Protein AF-A0A4Y2P5G7-F1 (afdb_monomer_lite)

pLDDT: mean 77.25, std 7.22, range [60.47, 93.5]

Secondary structure (DSSP, 8-state):
-PPPP----SSPPTTSHHHHHHHHHHHHHHHHHTTTT-HHHHHHHHHHEETTEE----SSHHHHHHHHHHHHHHHHHTT--------S--

Radius of gyration: 17.06 Å; chains: 1; bounding box: 60×18×43 Å

Foldseek 3Di:
DDDDDDDDDPDDDPPDPVSLVVVLVLLLVLLVVCCVPCVPLSVQQNVQDDRPDGDDDDPDPVVVVVNVVVVQVSCVVSVHHDPDDDDPPD

Structure (mmCIF, N/CA/C/O backbone):
data_AF-A0A4Y2P5G7-F1
#
_entry.id   AF-A0A4Y2P5G7-F1
#
loop_
_atom_site.group_PDB
_atom_site.id
_atom_site.type_symbol
_atom_site.label_atom_id
_atom_site.label_alt_id
_atom_site.label_comp_id
_atom_site.label_asym_id
_atom_site.label_entity_id
_atom_site.label_seq_id
_atom_site.pdbx_PDB_ins_code
_atom_site.Cartn_x
_atom_site.Cartn_y
_atom_site.Cartn_z
_atom_site.occupancy
_atom_site.B_iso_or_equiv
_atom_site.auth_seq_id
_atom_site.auth_comp_id
_atom_site.auth_asym_id
_atom_site.auth_atom_id
_atom_site.pdbx_PDB_model_num
ATOM 1 N N . MET A 1 1 ? 40.494 -5.661 -19.896 1.00 63.09 1 MET A N 1
ATOM 2 C CA . MET A 1 1 ? 39.589 -4.502 -19.729 1.00 63.09 1 MET A CA 1
ATOM 3 C C . MET A 1 1 ? 38.268 -5.032 -19.200 1.00 63.09 1 MET A C 1
ATOM 5 O O . MET A 1 1 ? 37.845 -6.060 -19.719 1.00 63.09 1 MET A O 1
ATOM 9 N N . PRO A 1 2 ? 37.662 -4.436 -18.161 1.00 79.00 2 PRO A N 1
ATOM 10 C CA . PRO A 1 2 ? 36.362 -4.896 -17.688 1.00 79.00 2 PRO A CA 1
ATOM 11 C C . PRO A 1 2 ? 35.296 -4.625 -18.756 1.00 79.00 2 PRO A C 1
ATOM 13 O O . PRO A 1 2 ? 35.344 -3.603 -19.442 1.00 79.00 2 PRO A O 1
ATOM 16 N N . ILE A 1 3 ? 34.368 -5.565 -18.913 1.00 85.88 3 ILE A N 1
ATOM 17 C CA . ILE A 1 3 ? 33.225 -5.441 -19.819 1.00 85.88 3 ILE A CA 1
ATOM 18 C C . ILE A 1 3 ? 32.159 -4.615 -19.096 1.00 85.88 3 ILE A C 1
ATOM 20 O O . ILE A 1 3 ? 31.817 -4.909 -17.952 1.00 85.88 3 ILE A O 1
ATOM 24 N N . LEU A 1 4 ? 31.664 -3.561 -19.747 1.00 90.56 4 LEU A N 1
ATOM 25 C CA . LEU A 1 4 ? 30.549 -2.767 -19.240 1.00 90.56 4 LEU A CA 1
ATOM 26 C C . LEU A 1 4 ? 29.241 -3.519 -19.497 1.00 90.56 4 LEU A C 1
ATOM 28 O O . LEU A 1 4 ? 28.871 -3.734 -20.650 1.00 90.56 4 LEU A O 1
ATOM 32 N N . GLU A 1 5 ? 28.519 -3.848 -18.431 1.00 91.38 5 GLU A N 1
ATOM 33 C CA . GLU A 1 5 ? 27.155 -4.365 -18.520 1.00 91.38 5 GLU A CA 1
ATOM 34 C C . GLU A 1 5 ? 26.145 -3.279 -18.150 1.00 91.38 5 GLU A C 1
ATOM 36 O O . GLU A 1 5 ? 26.264 -2.614 -17.120 1.00 91.38 5 GLU A O 1
ATOM 41 N N . VAL A 1 6 ? 25.138 -3.095 -19.006 1.00 93.50 6 VAL A N 1
ATOM 42 C CA . VAL A 1 6 ? 24.089 -2.087 -18.831 1.00 93.50 6 VAL A CA 1
ATOM 43 C C . VAL A 1 6 ? 22.766 -2.783 -18.544 1.00 93.50 6 VAL A C 1
ATOM 45 O O . VAL A 1 6 ? 22.277 -3.565 -19.357 1.00 93.50 6 VAL A O 1
ATOM 48 N N . TYR A 1 7 ? 22.158 -2.442 -17.411 1.00 90.62 7 TYR A N 1
ATOM 49 C CA . TYR A 1 7 ? 20.875 -2.985 -16.973 1.00 90.62 7 TYR A CA 1
ATOM 50 C C . TYR A 1 7 ? 19.749 -1.964 -17.158 1.00 90.62 7 TYR A C 1
ATOM 52 O O . TYR A 1 7 ? 19.962 -0.752 -17.098 1.00 90.62 7 TYR A O 1
ATOM 60 N N . ARG A 1 8 ? 18.528 -2.461 -17.376 1.00 90.56 8 ARG A N 1
ATOM 61 C CA . ARG A 1 8 ? 17.300 -1.658 -17.445 1.00 90.56 8 ARG A CA 1
ATOM 62 C C . ARG A 1 8 ? 16.256 -2.246 -16.509 1.00 90.56 8 ARG A C 1
ATOM 64 O O . ARG A 1 8 ? 16.149 -3.463 -16.377 1.00 90.56 8 ARG A O 1
ATOM 71 N N . PHE A 1 9 ? 15.476 -1.380 -15.875 1.00 87.06 9 PHE A N 1
ATOM 72 C CA . PHE A 1 9 ? 14.360 -1.817 -15.048 1.00 87.06 9 PHE A CA 1
ATOM 73 C C . PHE A 1 9 ? 13.168 -2.205 -15.925 1.00 87.06 9 PHE A C 1
ATOM 75 O O . PHE A 1 9 ? 12.749 -1.439 -16.787 1.00 87.06 9 PHE A O 1
ATOM 82 N N . ASN A 1 10 ? 12.590 -3.376 -15.656 1.00 87.81 10 ASN A N 1
ATOM 83 C CA . ASN A 1 10 ? 11.361 -3.849 -16.309 1.00 87.81 10 ASN A CA 1
ATOM 84 C C . ASN A 1 10 ? 10.088 -3.433 -15.553 1.00 87.81 10 ASN A C 1
ATOM 86 O O . ASN A 1 10 ? 8.982 -3.791 -15.943 1.00 87.81 10 ASN A O 1
ATOM 90 N N . ARG A 1 11 ? 10.245 -2.727 -14.429 1.00 82.69 11 ARG A N 1
ATOM 91 C CA . ARG A 1 11 ? 9.165 -2.225 -13.578 1.00 82.69 11 ARG A CA 1
ATOM 92 C C . ARG A 1 11 ? 9.475 -0.793 -13.177 1.00 82.69 11 ARG A C 1
ATOM 94 O O . ARG A 1 11 ? 10.641 -0.404 -13.137 1.00 82.69 11 ARG A O 1
ATOM 101 N N . VAL A 1 12 ? 8.428 -0.034 -12.871 1.00 79.44 12 VAL A N 1
ATOM 102 C CA . VAL A 1 12 ? 8.570 1.303 -12.297 1.00 79.44 12 VAL A CA 1
ATOM 103 C C . VAL A 1 12 ? 9.367 1.178 -10.999 1.00 79.44 12 VAL A C 1
ATOM 105 O O . VAL A 1 12 ? 9.007 0.399 -10.117 1.00 79.44 12 VAL A O 1
ATOM 108 N N . ILE A 1 13 ? 10.481 1.899 -10.913 1.00 80.00 13 ILE A N 1
ATOM 109 C CA . ILE A 1 13 ? 11.307 1.924 -9.709 1.00 80.00 13 ILE A CA 1
ATOM 110 C C . ILE A 1 13 ? 10.674 2.836 -8.675 1.00 80.00 13 ILE A C 1
ATOM 112 O O . ILE A 1 13 ? 10.217 3.923 -9.007 1.00 80.00 13 ILE A O 1
ATOM 116 N N . PHE A 1 14 ? 10.690 2.413 -7.419 1.00 67.31 14 PHE A N 1
ATOM 117 C CA . PHE A 1 14 ? 10.475 3.319 -6.300 1.00 67.31 14 PHE A CA 1
ATOM 118 C C . PHE A 1 14 ? 11.673 4.286 -6.248 1.00 67.31 14 PHE A C 1
ATOM 120 O O . PHE A 1 14 ? 12.783 3.852 -6.551 1.00 67.31 14 PHE A O 1
ATOM 127 N N . VAL A 1 15 ? 11.471 5.559 -5.873 1.00 64.50 1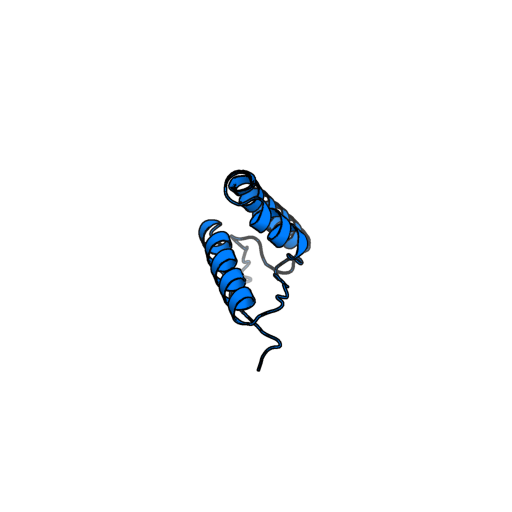5 VAL A N 1
ATOM 128 C CA . VAL A 1 15 ? 12.502 6.633 -5.755 1.00 64.50 15 VAL A CA 1
ATOM 129 C C . VAL A 1 15 ? 12.664 7.567 -6.975 1.00 64.50 15 VAL A C 1
ATOM 131 O O . VAL A 1 15 ? 13.504 8.463 -6.963 1.00 64.50 15 VAL A O 1
ATOM 134 N N . VAL A 1 16 ? 11.816 7.487 -8.004 1.00 71.12 16 VAL A N 1
ATOM 135 C CA . VAL A 1 16 ? 11.726 8.566 -9.016 1.00 71.12 16 VAL A CA 1
ATOM 136 C C . VAL A 1 16 ? 10.407 9.309 -8.892 1.00 71.12 16 VAL A C 1
ATOM 138 O O . VAL A 1 16 ? 9.373 8.698 -8.672 1.00 71.12 16 VAL A O 1
ATOM 141 N N . ILE A 1 17 ? 10.405 10.631 -9.074 1.00 72.50 17 ILE A N 1
ATOM 142 C CA . ILE A 1 17 ? 9.193 11.459 -8.918 1.00 72.50 17 ILE A CA 1
ATOM 143 C C . ILE A 1 17 ? 8.016 10.886 -9.730 1.00 72.50 17 ILE A C 1
ATOM 145 O O . ILE A 1 17 ? 6.904 10.777 -9.224 1.00 72.50 17 ILE A O 1
ATOM 149 N N . ALA A 1 18 ? 8.274 10.418 -10.954 1.00 78.00 18 ALA A N 1
ATOM 150 C CA . ALA A 1 18 ? 7.262 9.805 -11.813 1.00 78.00 18 ALA A CA 1
ATOM 151 C C . ALA A 1 18 ? 6.604 8.545 -11.213 1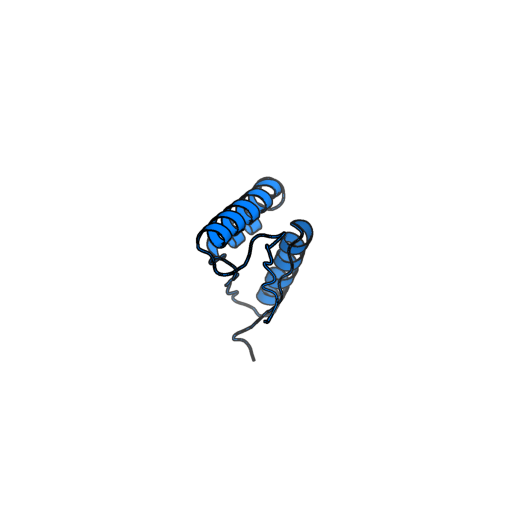.00 78.00 18 ALA A C 1
ATOM 153 O O . ALA A 1 18 ? 5.428 8.297 -11.471 1.00 78.00 18 ALA A O 1
ATOM 154 N N . SER A 1 19 ? 7.321 7.756 -10.404 1.00 77.38 19 SER A N 1
ATOM 155 C CA . SER A 1 19 ? 6.762 6.545 -9.797 1.00 77.38 19 SER A CA 1
ATOM 156 C C . SER A 1 19 ? 5.716 6.862 -8.742 1.00 77.38 19 SER A C 1
ATOM 158 O O . SER A 1 19 ? 4.722 6.150 -8.661 1.00 77.38 19 SER A O 1
ATOM 160 N N . LEU A 1 20 ? 5.914 7.936 -7.971 1.00 75.62 20 LEU A N 1
ATOM 161 C CA . LEU A 1 20 ? 4.940 8.394 -6.980 1.00 75.62 20 LEU A CA 1
ATOM 162 C C . LEU A 1 20 ? 3.627 8.797 -7.659 1.00 75.62 20 LEU A C 1
ATOM 164 O O . LEU A 1 20 ? 2.559 8.390 -7.218 1.00 75.62 20 LEU A O 1
ATOM 168 N N . PHE A 1 21 ? 3.705 9.552 -8.760 1.00 77.75 21 PHE A N 1
ATOM 169 C CA . PHE A 1 21 ? 2.520 9.963 -9.517 1.00 77.75 21 PHE A CA 1
ATOM 170 C C . PHE A 1 21 ? 1.767 8.767 -10.107 1.00 77.75 21 PHE A C 1
ATOM 172 O O . PHE A 1 21 ? 0.543 8.706 -10.010 1.00 77.75 21 PHE A O 1
ATOM 179 N N . LEU A 1 22 ? 2.487 7.803 -10.687 1.00 81.12 22 LEU A N 1
ATOM 180 C CA . LEU A 1 22 ? 1.879 6.585 -11.226 1.00 81.12 22 LEU A CA 1
ATOM 181 C C . LEU A 1 22 ? 1.245 5.729 -10.125 1.00 81.12 22 LEU A C 1
ATOM 183 O O . LEU A 1 22 ? 0.143 5.217 -10.318 1.00 81.12 22 LEU A O 1
ATOM 187 N N . LEU A 1 23 ? 1.906 5.600 -8.972 1.00 78.56 23 LEU A N 1
ATOM 188 C CA . LEU A 1 23 ? 1.376 4.876 -7.820 1.00 78.56 23 LEU A CA 1
ATOM 189 C C . LEU A 1 23 ? 0.101 5.542 -7.296 1.00 78.56 23 LEU A C 1
ATOM 191 O O . LEU A 1 23 ? -0.925 4.877 -7.199 1.00 78.56 23 LEU A O 1
ATOM 195 N N . ALA A 1 24 ? 0.137 6.853 -7.046 1.00 77.50 24 ALA A N 1
ATOM 196 C CA . ALA A 1 24 ? -1.013 7.609 -6.560 1.00 77.50 24 ALA A CA 1
ATOM 197 C C . ALA A 1 24 ? -2.211 7.509 -7.519 1.00 77.50 24 ALA A C 1
ATOM 199 O O . ALA A 1 24 ? -3.326 7.226 -7.085 1.00 77.50 24 ALA A O 1
ATOM 200 N N . ALA A 1 25 ? -1.984 7.666 -8.829 1.00 80.12 25 ALA A N 1
ATOM 201 C CA . ALA A 1 25 ? -3.036 7.527 -9.837 1.00 80.12 25 ALA A CA 1
ATOM 202 C C . ALA A 1 25 ? -3.610 6.102 -9.892 1.00 80.12 25 ALA A C 1
ATOM 204 O O . ALA A 1 25 ? -4.823 5.932 -10.000 1.00 80.12 25 ALA A O 1
ATOM 205 N N . THR A 1 26 ? -2.756 5.080 -9.780 1.00 80.38 26 THR A N 1
ATOM 206 C CA . THR A 1 26 ? -3.184 3.672 -9.771 1.00 80.38 26 THR A CA 1
ATOM 207 C C . THR A 1 26 ? -4.032 3.366 -8.542 1.00 80.38 26 THR A C 1
ATOM 209 O O . THR A 1 26 ? -5.115 2.800 -8.663 1.00 80.38 26 THR A O 1
ATOM 212 N N . VAL A 1 27 ? -3.567 3.770 -7.359 1.00 76.81 27 VAL A N 1
ATOM 213 C CA . VAL A 1 27 ? -4.284 3.563 -6.098 1.00 76.81 27 VAL A CA 1
ATOM 214 C C . VAL A 1 27 ? -5.636 4.276 -6.131 1.00 76.81 27 VAL A C 1
ATOM 216 O O . VAL A 1 27 ? -6.653 3.654 -5.832 1.00 76.81 27 VAL A O 1
ATOM 219 N N . LYS A 1 28 ? -5.669 5.534 -6.586 1.00 77.44 28 LYS A N 1
ATOM 220 C CA . LYS A 1 28 ? -6.907 6.301 -6.750 1.00 77.44 28 LYS A CA 1
ATOM 221 C C . LYS A 1 28 ? -7.894 5.615 -7.697 1.00 77.44 28 LYS A C 1
ATOM 223 O O . LYS A 1 28 ? -9.054 5.450 -7.337 1.00 77.44 28 LYS A O 1
ATOM 228 N N . HIS A 1 29 ? -7.426 5.154 -8.857 1.00 81.44 29 HIS A N 1
ATOM 229 C CA . HIS A 1 29 ? -8.265 4.451 -9.828 1.00 81.44 29 HIS A CA 1
ATOM 230 C C . HIS A 1 29 ? -8.935 3.210 -9.223 1.00 81.44 29 HIS A C 1
ATOM 232 O O . HIS A 1 29 ? -10.139 3.025 -9.377 1.00 81.44 29 HIS A O 1
ATOM 238 N N . TYR A 1 30 ? -8.181 2.388 -8.488 1.00 76.06 30 TYR A N 1
ATOM 239 C CA . TYR A 1 30 ? -8.739 1.204 -7.832 1.00 76.06 30 TYR A CA 1
ATOM 240 C C . TYR A 1 30 ? -9.715 1.559 -6.710 1.00 76.06 30 TYR A C 1
ATOM 242 O O . TYR A 1 30 ? -10.754 0.920 -6.600 1.00 76.06 30 TYR A O 1
ATOM 250 N N . ILE A 1 31 ? -9.420 2.575 -5.895 1.00 73.62 31 ILE A N 1
ATOM 251 C CA . ILE A 1 31 ? -10.316 3.025 -4.821 1.00 73.62 31 ILE A CA 1
ATOM 252 C C . ILE A 1 31 ? -11.654 3.516 -5.398 1.00 73.62 31 ILE A C 1
ATOM 254 O O . ILE A 1 31 ? -12.711 3.147 -4.889 1.00 73.62 31 ILE A O 1
ATOM 258 N N . GLU A 1 32 ? -11.630 4.300 -6.479 1.00 76.25 32 GLU A N 1
ATOM 259 C CA . GLU A 1 32 ? -12.838 4.820 -7.136 1.00 76.25 32 GLU A CA 1
ATOM 260 C C . GLU A 1 32 ? -13.745 3.707 -7.687 1.00 76.25 32 GLU A C 1
ATOM 262 O O . GLU A 1 32 ? -14.968 3.855 -7.668 1.00 76.25 32 GLU A O 1
ATOM 267 N N . MET A 1 33 ? -13.188 2.559 -8.099 1.00 79.44 33 MET A N 1
ATOM 268 C CA . MET A 1 33 ? -13.987 1.399 -8.527 1.00 79.44 33 MET A CA 1
ATOM 269 C C . MET A 1 33 ? -14.857 0.817 -7.402 1.00 79.44 33 MET A C 1
ATOM 271 O O . MET A 1 33 ? -15.875 0.195 -7.691 1.00 79.44 33 MET A O 1
ATOM 275 N N . TYR A 1 34 ? -14.506 1.057 -6.135 1.00 71.75 34 TYR A N 1
ATOM 276 C CA . TYR A 1 34 ? -15.245 0.586 -4.959 1.00 71.75 34 TYR A CA 1
ATOM 277 C C . TYR A 1 34 ? -16.132 1.665 -4.321 1.00 71.75 34 TYR A C 1
ATOM 279 O O . TYR A 1 34 ? -16.679 1.452 -3.238 1.00 71.75 34 TYR A O 1
ATOM 287 N N . LEU A 1 35 ? -16.304 2.822 -4.973 1.00 72.56 35 LEU A N 1
ATOM 288 C CA . LEU A 1 35 ? -17.081 3.946 -4.438 1.00 72.56 35 LEU A CA 1
ATOM 289 C C . LEU A 1 35 ? -18.545 3.580 -4.160 1.00 72.56 35 LEU A C 1
ATOM 291 O O . LEU A 1 35 ? -19.120 4.057 -3.184 1.00 72.56 35 LEU A O 1
ATOM 295 N N . VAL A 1 36 ? -19.137 2.731 -5.003 1.00 72.75 36 VAL A N 1
ATOM 296 C CA . VAL A 1 36 ? -20.537 2.297 -4.867 1.00 72.75 36 VAL A CA 1
ATOM 297 C C . VAL A 1 36 ? -20.705 1.314 -3.705 1.00 72.75 36 VAL A C 1
ATOM 299 O O . VAL A 1 36 ? -21.674 1.418 -2.956 1.00 72.75 36 VAL A O 1
ATOM 302 N N . ASP A 1 37 ? -19.746 0.405 -3.520 1.00 75.69 37 ASP A N 1
ATOM 303 C CA . ASP A 1 37 ? -19.836 -0.669 -2.526 1.00 75.69 37 ASP A CA 1
ATOM 304 C C . ASP A 1 37 ? -19.369 -0.226 -1.130 1.00 75.69 37 ASP A C 1
ATOM 306 O O . ASP A 1 37 ? -19.907 -0.671 -0.113 1.00 75.69 37 ASP A O 1
ATOM 310 N N . TYR A 1 38 ? -18.377 0.670 -1.061 1.00 70.00 38 TYR A N 1
ATOM 311 C CA . TYR A 1 38 ? -17.730 1.082 0.188 1.00 70.00 38 TYR A CA 1
ATOM 312 C C . TYR A 1 38 ? -17.437 2.595 0.250 1.00 70.00 38 TYR A C 1
ATOM 314 O O . TYR A 1 38 ? -16.283 2.994 0.442 1.00 70.00 38 TYR A O 1
ATOM 322 N N . PRO A 1 39 ? -18.460 3.468 0.172 1.00 70.75 39 PRO A N 1
ATOM 323 C CA . PRO A 1 39 ? -18.276 4.921 0.071 1.00 70.75 39 PRO A CA 1
ATOM 324 C C . PRO A 1 39 ? -17.466 5.523 1.233 1.00 70.75 39 PRO A C 1
ATOM 326 O O . PRO A 1 39 ? -16.602 6.372 1.022 1.00 70.75 39 PRO A O 1
ATOM 329 N N . THR A 1 40 ? -17.673 5.043 2.464 1.00 67.12 40 THR A N 1
ATOM 330 C CA . THR A 1 40 ? -16.922 5.501 3.649 1.00 67.12 40 THR A CA 1
ATOM 331 C C . THR A 1 40 ? -15.464 5.039 3.631 1.00 67.12 40 THR A C 1
ATOM 333 O O . THR A 1 40 ? -14.577 5.768 4.070 1.00 67.12 40 THR A O 1
ATOM 336 N N . ALA A 1 41 ? -15.192 3.836 3.113 1.00 64.62 41 ALA A N 1
ATOM 337 C CA . ALA A 1 41 ? -13.825 3.331 3.007 1.00 64.62 41 ALA A CA 1
ATOM 338 C C . ALA A 1 41 ? -13.044 4.123 1.956 1.00 64.62 41 ALA A C 1
ATOM 340 O O . ALA A 1 41 ? -11.907 4.498 2.217 1.00 64.62 41 ALA A O 1
ATOM 341 N N . VAL A 1 42 ? -13.674 4.438 0.821 1.00 69.81 42 VAL A N 1
ATOM 342 C CA . VAL A 1 42 ? -13.087 5.280 -0.228 1.00 69.81 42 VAL A CA 1
ATOM 343 C C . VAL A 1 42 ? -12.732 6.667 0.302 1.00 69.81 42 VAL A C 1
ATOM 345 O O . VAL A 1 42 ? -11.597 7.100 0.129 1.00 69.81 42 VAL A O 1
ATOM 348 N N . GLN A 1 43 ? -13.647 7.323 1.023 1.00 71.19 43 GLN A N 1
ATOM 349 C CA . GLN A 1 43 ? -13.373 8.630 1.633 1.00 71.19 43 GLN A CA 1
ATOM 350 C C . GLN A 1 43 ? -12.209 8.585 2.632 1.00 71.19 43 GLN A C 1
ATOM 352 O O . GLN A 1 43 ? -11.364 9.478 2.633 1.00 71.19 43 GLN A O 1
ATOM 357 N N . HIS A 1 44 ? -12.134 7.541 3.463 1.00 66.75 44 HIS A N 1
ATOM 358 C CA . HIS A 1 44 ? -11.013 7.370 4.385 1.00 66.75 44 HIS A CA 1
ATOM 359 C C . HIS A 1 44 ? -9.698 7.095 3.641 1.00 66.75 44 HIS A C 1
ATOM 361 O O . HIS A 1 44 ? -8.699 7.752 3.908 1.00 66.75 44 HIS A O 1
ATOM 367 N N . LEU A 1 45 ? -9.664 6.155 2.697 1.00 68.31 45 LEU A N 1
ATOM 368 C CA . LEU A 1 45 ? -8.439 5.834 1.961 1.00 68.31 45 LEU A CA 1
ATOM 369 C C . LEU A 1 45 ? -7.901 7.045 1.181 1.00 68.31 45 LEU A C 1
ATOM 371 O O . LEU A 1 45 ? -6.710 7.323 1.283 1.00 68.31 45 LEU A O 1
ATOM 375 N N . ASP A 1 46 ? -8.761 7.809 0.500 1.00 70.62 46 ASP A N 1
ATOM 376 C CA . ASP A 1 46 ? -8.358 9.030 -0.222 1.00 70.62 46 ASP A CA 1
ATOM 377 C C . ASP A 1 46 ? -7.807 10.116 0.725 1.00 70.62 46 ASP A C 1
ATOM 379 O O . ASP A 1 46 ? -6.889 10.852 0.375 1.00 70.62 46 ASP A O 1
ATOM 383 N N . SER A 1 47 ? -8.302 10.169 1.967 1.00 67.81 47 SER A N 1
ATOM 384 C CA . SER A 1 47 ? -7.876 11.164 2.965 1.00 67.81 47 SER A CA 1
ATOM 385 C C . SER A 1 47 ? -6.575 10.813 3.699 1.00 67.81 47 SER A C 1
ATOM 387 O O . SER A 1 47 ? -5.962 11.694 4.300 1.00 67.81 47 SER A O 1
ATOM 389 N N . PHE A 1 48 ? -6.158 9.542 3.698 1.00 65.06 48 PHE A N 1
ATOM 390 C CA . PHE A 1 48 ? -5.093 9.038 4.580 1.00 65.06 48 PHE A CA 1
ATOM 391 C C . PHE A 1 48 ? -3.878 8.445 3.846 1.00 65.06 48 PHE A C 1
ATOM 393 O O . PHE A 1 48 ? -2.935 7.988 4.499 1.00 65.06 48 PHE A O 1
ATOM 400 N N . ILE A 1 49 ? -3.878 8.414 2.510 1.00 69.56 49 ILE A N 1
ATOM 401 C CA . ILE A 1 49 ? -2.729 7.956 1.715 1.00 69.56 49 ILE A CA 1
ATOM 402 C C . ILE A 1 49 ? -1.755 9.116 1.494 1.00 69.56 49 ILE A C 1
ATOM 404 O O . ILE A 1 49 ? -2.072 10.105 0.836 1.00 69.56 49 ILE A O 1
ATOM 408 N N . TYR A 1 50 ? -0.535 8.962 2.001 1.00 66.75 50 TYR A N 1
ATOM 409 C CA . TYR A 1 50 ? 0.599 9.822 1.703 1.00 66.75 50 TYR A CA 1
ATOM 410 C C . TYR A 1 50 ? 1.603 9.052 0.848 1.00 66.75 50 TYR A C 1
ATOM 412 O O . TYR A 1 50 ? 2.418 8.294 1.362 1.00 66.75 50 TYR A O 1
ATOM 420 N N . VAL A 1 51 ? 1.556 9.282 -0.467 1.00 66.06 51 VAL A N 1
ATOM 421 C CA . VAL A 1 51 ? 2.474 8.700 -1.460 1.00 66.06 51 VAL A CA 1
ATOM 422 C C . VAL A 1 51 ? 2.420 7.166 -1.524 1.00 66.06 51 VAL A C 1
ATOM 424 O O . VAL A 1 51 ? 1.729 6.610 -2.375 1.00 66.06 51 VAL A O 1
ATOM 427 N N . ASP A 1 52 ? 3.176 6.498 -0.664 1.00 68.94 52 ASP A N 1
ATOM 428 C CA . ASP A 1 52 ? 3.344 5.053 -0.540 1.00 68.94 52 ASP A CA 1
ATOM 429 C C . ASP A 1 52 ? 2.980 4.552 0.867 1.00 68.94 52 ASP A C 1
ATOM 431 O O . ASP A 1 52 ? 2.892 3.345 1.099 1.00 68.94 52 ASP A O 1
ATOM 435 N N . GLU A 1 53 ? 2.705 5.471 1.792 1.00 72.81 53 GLU A N 1
ATOM 436 C CA . GLU A 1 53 ? 2.316 5.188 3.163 1.00 72.81 53 GLU A CA 1
ATOM 437 C C . GLU A 1 53 ? 0.833 5.485 3.381 1.00 72.81 53 GLU A C 1
ATOM 439 O O . GLU A 1 53 ? 0.268 6.445 2.860 1.00 72.81 53 GLU A O 1
ATOM 444 N N . TRP A 1 54 ? 0.185 4.653 4.190 1.00 75.38 54 TRP A N 1
ATOM 445 C CA . TRP A 1 54 ? -1.175 4.898 4.648 1.00 75.38 54 TRP A CA 1
ATOM 446 C C . TRP A 1 54 ? -1.152 5.133 6.153 1.00 75.38 54 TRP A C 1
ATOM 448 O O . TRP A 1 54 ? -0.731 4.260 6.915 1.00 75.38 54 TRP A O 1
ATOM 458 N N . ILE A 1 55 ? -1.581 6.324 6.571 1.00 76.38 55 ILE A N 1
ATOM 459 C CA . ILE A 1 55 ? -1.481 6.790 7.954 1.00 76.38 55 ILE A CA 1
ATOM 460 C C . ILE A 1 55 ? -2.885 7.128 8.444 1.00 76.38 55 ILE A C 1
ATOM 462 O O . ILE A 1 55 ? -3.476 8.116 8.025 1.00 76.38 55 ILE A O 1
ATOM 466 N N . THR A 1 56 ? -3.420 6.309 9.349 1.00 79.12 56 THR A N 1
ATOM 467 C CA . THR A 1 56 ? -4.768 6.481 9.907 1.00 79.12 56 THR A CA 1
ATOM 468 C C . THR A 1 56 ? -4.758 6.284 11.421 1.00 79.12 56 THR A C 1
ATOM 470 O O . THR A 1 56 ? -4.032 5.436 11.935 1.00 79.12 56 THR A O 1
ATOM 473 N N . GLY A 1 57 ? -5.595 7.040 12.133 1.00 81.50 57 GLY A N 1
ATOM 474 C CA . GLY A 1 57 ? -5.883 6.851 13.560 1.00 81.50 57 GLY A CA 1
ATOM 475 C C . GLY A 1 57 ? -7.316 6.364 13.774 1.00 81.50 57 GLY A C 1
ATOM 476 O O . GLY A 1 57 ? -8.156 6.560 12.897 1.00 81.50 57 GLY A O 1
ATOM 477 N N . GLN A 1 58 ? -7.588 5.709 14.905 1.00 85.06 58 GLN A N 1
ATOM 478 C CA . GLN A 1 58 ? -8.934 5.331 15.360 1.00 85.06 58 GLN A CA 1
ATOM 479 C C . GLN A 1 58 ? -9.029 5.513 16.878 1.00 85.06 58 GLN A C 1
ATOM 481 O O . GLN A 1 58 ? -8.012 5.419 17.567 1.00 85.06 58 GLN A O 1
ATOM 486 N N . ASP A 1 59 ? -10.243 5.728 17.385 1.00 86.94 59 ASP A N 1
ATOM 487 C CA . ASP A 1 59 ? -10.487 5.984 18.810 1.00 86.94 59 ASP A CA 1
ATOM 488 C C . ASP A 1 59 ? -10.310 4.725 19.671 1.00 86.94 59 ASP A C 1
ATOM 490 O O . ASP A 1 59 ? -10.000 4.812 20.860 1.00 86.94 59 ASP A O 1
ATOM 494 N N . THR A 1 60 ? -10.470 3.537 19.076 1.00 86.88 60 THR A N 1
ATOM 495 C CA . THR A 1 60 ? -10.269 2.259 19.765 1.00 86.88 60 THR A CA 1
ATOM 496 C C . THR A 1 60 ? -9.312 1.323 19.026 1.00 86.88 60 THR A C 1
ATOM 498 O O . THR A 1 60 ? -9.279 1.250 17.795 1.00 86.88 60 THR A O 1
ATOM 501 N N . GLN A 1 61 ? -8.581 0.501 19.790 1.00 86.44 61 GLN A N 1
ATOM 502 C CA . GLN A 1 61 ? -7.685 -0.529 19.245 1.00 86.44 61 GLN A CA 1
ATOM 503 C C . GLN A 1 61 ? -8.425 -1.512 18.317 1.00 86.44 61 GLN A C 1
ATOM 505 O O . GLN A 1 61 ? -7.902 -1.927 17.281 1.00 86.44 61 GLN A O 1
ATOM 510 N N . LYS A 1 62 ? -9.668 -1.882 18.662 1.00 87.88 62 LYS A N 1
ATOM 511 C CA . LYS A 1 62 ? -10.486 -2.802 17.856 1.00 87.88 62 LYS A CA 1
ATOM 512 C C . LYS A 1 62 ? -10.824 -2.212 16.489 1.00 87.88 62 LYS A C 1
ATOM 514 O O . LYS A 1 62 ? -10.737 -2.922 15.486 1.00 87.88 62 LYS A O 1
ATOM 519 N N . GLU A 1 63 ? -11.184 -0.933 16.443 1.00 85.25 63 GLU A N 1
ATOM 520 C CA . GLU A 1 63 ? -11.466 -0.226 15.193 1.00 85.25 63 GLU A CA 1
ATOM 521 C C . GLU A 1 63 ? -10.196 -0.051 14.360 1.00 85.25 63 GLU A C 1
ATOM 523 O O . GLU A 1 63 ? -10.216 -0.366 13.170 1.00 85.25 63 GLU A O 1
ATOM 528 N N . ALA A 1 64 ? -9.070 0.323 14.982 1.00 86.06 64 ALA A N 1
ATOM 529 C CA . ALA A 1 64 ? -7.770 0.419 14.310 1.00 86.06 64 ALA A CA 1
ATOM 530 C C . ALA A 1 64 ? -7.396 -0.897 13.613 1.00 86.06 64 ALA A C 1
ATOM 532 O O . ALA A 1 64 ? -7.010 -0.916 12.441 1.00 86.06 64 ALA A O 1
ATOM 533 N N . LEU A 1 65 ? -7.576 -2.021 14.310 1.00 86.25 65 LEU A N 1
ATOM 534 C CA . LEU A 1 65 ? -7.279 -3.346 13.776 1.00 86.25 65 LEU A CA 1
ATOM 535 C C . LEU A 1 65 ? -8.226 -3.739 12.630 1.00 86.25 65 LEU A C 1
ATOM 537 O O . LEU A 1 65 ? -7.793 -4.342 11.644 1.00 86.25 65 LEU A O 1
ATOM 541 N N . LEU A 1 66 ? -9.515 -3.405 12.743 1.00 85.56 66 LEU A N 1
ATOM 542 C CA . LEU A 1 66 ? -10.509 -3.664 11.700 1.00 85.56 66 LEU A CA 1
ATOM 543 C C . LEU A 1 66 ? -10.204 -2.863 10.429 1.00 85.56 66 LEU A C 1
ATOM 545 O O . LEU A 1 66 ? -10.190 -3.430 9.335 1.00 85.56 66 LEU A O 1
ATOM 549 N N . VAL A 1 67 ? -9.925 -1.568 10.580 1.00 83.38 67 VAL A N 1
ATOM 550 C CA . VAL A 1 67 ? -9.560 -0.659 9.488 1.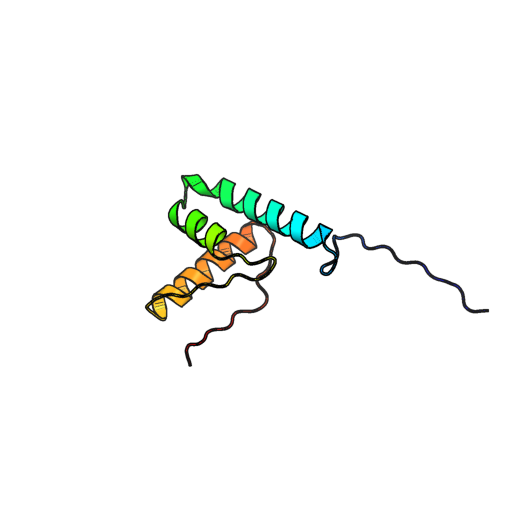00 83.38 67 VAL A CA 1
ATOM 551 C C . VAL A 1 67 ? -8.274 -1.139 8.807 1.00 83.38 67 VAL A C 1
ATOM 553 O O . VAL A 1 67 ? -8.266 -1.316 7.588 1.00 83.38 67 VAL A O 1
ATOM 556 N N . SER A 1 68 ? -7.244 -1.497 9.585 1.00 83.12 68 SER A N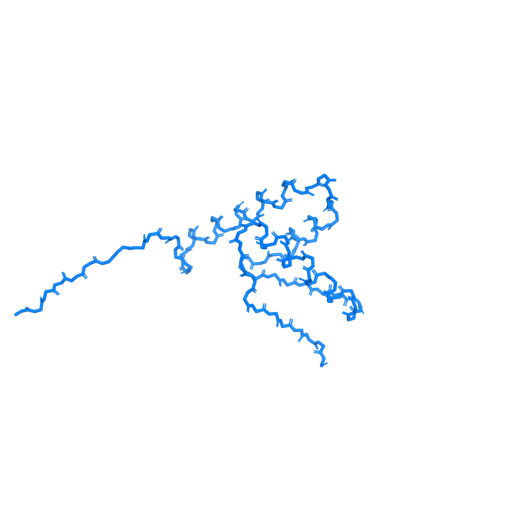 1
ATOM 557 C CA . SER A 1 68 ? -5.989 -2.074 9.076 1.00 83.12 68 SER A CA 1
ATOM 558 C C . SER A 1 68 ? -6.211 -3.313 8.203 1.00 83.12 68 SER A C 1
ATOM 560 O O . SER A 1 68 ? -5.647 -3.442 7.113 1.00 83.12 68 SER A O 1
ATOM 562 N N . ARG A 1 69 ? -7.065 -4.240 8.658 1.00 84.62 69 ARG A N 1
ATOM 563 C CA . ARG A 1 69 ? -7.386 -5.470 7.918 1.00 84.62 69 ARG A CA 1
ATOM 564 C C . ARG A 1 69 ? -8.143 -5.182 6.625 1.00 84.62 69 ARG A C 1
ATOM 566 O O . ARG A 1 69 ? -7.807 -5.762 5.596 1.00 84.62 69 ARG A O 1
ATOM 573 N N . ARG A 1 70 ? -9.140 -4.292 6.664 1.00 81.12 70 ARG A N 1
ATOM 574 C CA . ARG A 1 70 ? -9.948 -3.935 5.487 1.00 81.12 70 ARG A CA 1
ATOM 575 C C . ARG A 1 70 ? -9.103 -3.306 4.390 1.00 81.12 70 ARG A C 1
ATOM 577 O O . ARG A 1 70 ? -9.157 -3.759 3.253 1.00 81.12 70 ARG A O 1
ATOM 584 N N . ALA A 1 71 ? -8.266 -2.334 4.728 1.00 77.12 71 ALA A N 1
ATOM 585 C CA . ALA A 1 71 ? -7.400 -1.722 3.731 1.00 77.12 71 ALA A CA 1
ATOM 586 C C . ALA A 1 71 ? -6.343 -2.684 3.194 1.00 77.12 71 ALA A C 1
ATOM 588 O O . ALA A 1 71 ? -6.066 -2.666 2.002 1.00 77.12 71 ALA A O 1
ATOM 589 N N . ARG A 1 72 ? -5.798 -3.587 4.023 1.00 80.19 72 ARG A N 1
ATOM 590 C CA . ARG A 1 72 ? -4.896 -4.635 3.523 1.00 80.19 72 ARG A CA 1
ATOM 591 C C . ARG A 1 72 ? -5.567 -5.501 2.457 1.00 80.19 72 ARG A C 1
ATOM 593 O O . ARG A 1 72 ? -4.903 -5.876 1.497 1.00 80.19 72 ARG A O 1
ATOM 600 N N . ASN A 1 73 ? -6.855 -5.802 2.611 1.00 80.19 73 ASN A N 1
ATOM 601 C CA . ASN A 1 73 ? -7.612 -6.546 1.606 1.00 80.19 73 ASN A CA 1
ATOM 602 C C . ASN A 1 73 ? -7.800 -5.730 0.321 1.00 80.19 73 ASN A C 1
ATOM 604 O O . ASN A 1 73 ? -7.485 -6.245 -0.744 1.00 80.19 73 ASN A O 1
ATOM 608 N N . ILE A 1 74 ? -8.197 -4.457 0.421 1.00 74.94 74 ILE A N 1
ATOM 609 C CA . ILE A 1 74 ? -8.366 -3.560 -0.739 1.00 74.94 74 ILE A CA 1
ATOM 610 C C . ILE A 1 74 ? -7.052 -3.417 -1.522 1.00 74.94 74 ILE A C 1
ATOM 612 O O . ILE A 1 74 ? -7.012 -3.585 -2.738 1.00 74.94 74 ILE A O 1
ATOM 616 N N . VAL A 1 75 ? -5.943 -3.167 -0.820 1.00 74.50 75 VAL A N 1
ATOM 617 C CA . VAL A 1 75 ? -4.613 -3.032 -1.434 1.00 74.50 75 VAL A CA 1
ATOM 618 C C . VAL A 1 75 ? -4.177 -4.353 -2.084 1.00 74.50 75 VAL A C 1
ATOM 620 O O . VAL A 1 75 ? -3.625 -4.339 -3.183 1.00 74.50 75 VAL A O 1
ATOM 623 N N . LYS A 1 76 ? -4.487 -5.500 -1.462 1.00 81.75 76 LYS A N 1
ATOM 624 C CA . LYS A 1 76 ? -4.224 -6.832 -2.028 1.00 81.75 76 LYS A CA 1
ATOM 625 C C . LYS A 1 76 ? -5.043 -7.104 -3.292 1.00 81.75 76 LYS A C 1
ATOM 627 O O . LYS A 1 76 ? -4.505 -7.670 -4.240 1.00 81.75 76 LYS A O 1
ATOM 632 N N . GLU A 1 77 ? -6.312 -6.711 -3.318 1.00 77.69 77 GLU A N 1
ATOM 633 C CA . GLU A 1 77 ? -7.174 -6.814 -4.504 1.00 77.69 77 GLU A CA 1
ATOM 634 C C . GLU A 1 77 ? -6.673 -5.930 -5.650 1.00 77.69 77 GLU A C 1
ATOM 636 O O . GLU A 1 77 ? -6.726 -6.338 -6.806 1.00 77.69 77 GLU A O 1
ATOM 641 N N . ALA A 1 78 ? -6.075 -4.781 -5.332 1.00 70.94 78 ALA A N 1
AT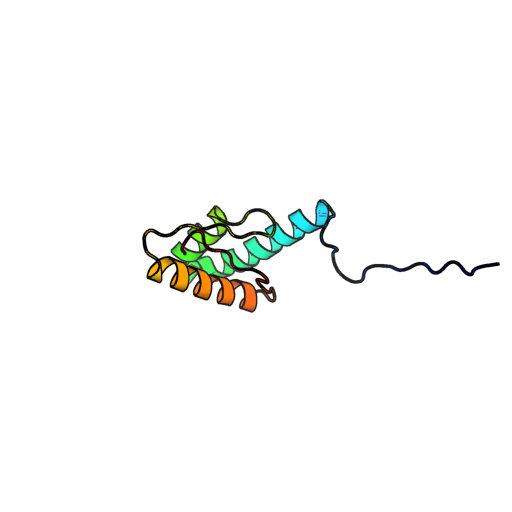OM 642 C CA . ALA A 1 78 ? -5.391 -3.922 -6.296 1.00 70.94 78 ALA A CA 1
ATOM 643 C C . ALA A 1 78 ? -3.994 -4.441 -6.720 1.00 70.94 78 ALA A C 1
ATOM 645 O O . ALA A 1 78 ? -3.243 -3.738 -7.397 1.00 70.94 78 ALA A O 1
ATOM 646 N N . GLY A 1 79 ? -3.612 -5.662 -6.320 1.00 77.00 79 GLY A N 1
ATOM 647 C CA . GLY A 1 79 ? -2.336 -6.292 -6.682 1.00 77.00 79 GLY A CA 1
ATOM 648 C C . GLY A 1 79 ? -1.115 -5.740 -5.936 1.00 77.00 79 GLY A C 1
ATOM 649 O O . GLY A 1 79 ? 0.022 -6.017 -6.321 1.00 77.00 79 GLY A O 1
ATOM 650 N N . MET A 1 80 ? -1.334 -4.969 -4.871 1.00 77.12 80 MET A N 1
ATOM 651 C CA . MET A 1 80 ? -0.298 -4.338 -4.057 1.00 77.12 80 MET A CA 1
ATOM 652 C C . MET A 1 80 ? -0.177 -5.033 -2.691 1.00 77.12 80 MET A C 1
ATOM 654 O O . MET A 1 80 ? -1.092 -5.706 -2.218 1.00 77.12 80 MET A O 1
ATOM 658 N N . VAL A 1 81 ? 0.973 -4.894 -2.027 1.00 77.50 81 VAL A N 1
ATOM 659 C CA . VAL A 1 81 ? 1.218 -5.502 -0.709 1.00 77.50 81 VAL A CA 1
ATOM 660 C C . VAL A 1 81 ? 1.629 -4.424 0.282 1.00 77.50 81 VAL A C 1
ATOM 662 O O . VAL A 1 81 ? 2.654 -3.775 0.101 1.00 77.50 81 VAL 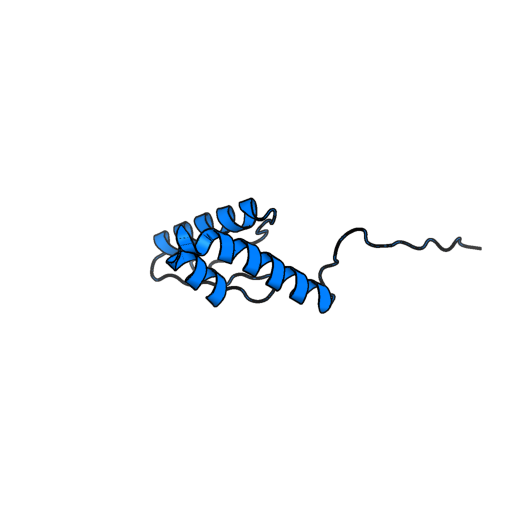A O 1
ATOM 665 N N . VAL A 1 82 ? 0.862 -4.284 1.365 1.00 73.44 82 VAL A N 1
ATOM 666 C CA . VAL A 1 82 ? 1.262 -3.477 2.526 1.00 73.44 82 VAL A CA 1
ATOM 667 C C . VAL A 1 82 ? 2.321 -4.253 3.308 1.00 73.44 82 VAL A C 1
ATOM 669 O O . VAL A 1 82 ? 2.025 -5.296 3.895 1.00 73.44 82 VAL A O 1
ATOM 672 N N . THR A 1 83 ? 3.561 -3.770 3.299 1.00 70.94 83 THR A N 1
ATOM 673 C CA . THR A 1 83 ? 4.722 -4.481 3.862 1.00 70.94 83 THR A CA 1
ATOM 674 C C . THR A 1 83 ? 4.978 -4.188 5.338 1.00 70.94 83 THR A C 1
ATOM 676 O O . THR A 1 83 ? 5.564 -5.029 6.018 1.00 70.94 83 THR A O 1
ATOM 679 N N . LYS A 1 84 ? 4.528 -3.042 5.867 1.00 75.19 84 LYS A N 1
ATOM 680 C CA . LYS A 1 84 ? 4.758 -2.649 7.266 1.00 75.19 84 LYS A CA 1
ATOM 681 C C . LYS A 1 84 ? 3.499 -2.037 7.882 1.00 75.19 84 LYS A C 1
ATOM 683 O O . LYS A 1 84 ? 2.844 -1.209 7.264 1.00 75.19 84 LYS A O 1
ATOM 688 N N . TRP A 1 85 ? 3.173 -2.453 9.105 1.00 77.81 85 TRP A N 1
ATOM 689 C CA . TRP A 1 85 ? 2.133 -1.851 9.943 1.00 77.81 85 TRP A CA 1
ATOM 690 C C . TRP A 1 85 ? 2.770 -1.445 11.269 1.00 77.81 85 TRP A C 1
ATOM 692 O O . TRP A 1 85 ? 3.428 -2.272 11.901 1.00 77.81 85 TRP A O 1
ATOM 702 N N . ILE A 1 86 ? 2.601 -0.186 11.666 1.00 78.19 86 ILE A N 1
ATOM 703 C CA . ILE A 1 86 ? 3.122 0.372 12.917 1.00 78.19 86 ILE A CA 1
ATOM 704 C C . ILE A 1 86 ? 1.939 1.002 13.651 1.00 78.19 86 ILE A C 1
ATOM 706 O O . ILE A 1 86 ? 1.128 1.681 13.027 1.00 78.19 86 ILE A O 1
ATOM 710 N N . SER A 1 87 ? 1.838 0.758 14.955 1.00 80.44 87 SER A N 1
ATOM 711 C CA . SER A 1 87 ? 0.841 1.370 15.833 1.00 80.44 87 SER A CA 1
ATOM 712 C C . SER A 1 87 ? 1.551 2.221 16.882 1.00 80.44 87 SER A C 1
ATOM 714 O O . SER A 1 87 ? 2.671 1.898 17.275 1.00 80.44 87 SER A O 1
ATOM 716 N N . ASN A 1 88 ? 0.910 3.302 17.322 1.00 80.56 88 ASN A N 1
ATOM 717 C CA . ASN A 1 88 ? 1.310 4.059 18.513 1.00 80.56 88 ASN A CA 1
ATOM 718 C C . ASN A 1 88 ? 0.759 3.444 19.814 1.00 80.56 88 ASN A C 1
ATOM 720 O O . ASN A 1 88 ? 1.081 3.924 20.898 1.00 80.56 88 ASN A O 1
ATOM 724 N N . ASP A 1 89 ? -0.081 2.418 19.692 1.00 71.94 89 ASP A N 1
ATOM 725 C CA . ASP A 1 89 ? -0.558 1.603 20.803 1.00 71.94 89 ASP A CA 1
ATOM 726 C C . ASP A 1 89 ? 0.515 0.585 21.224 1.00 71.94 89 ASP A C 1
ATOM 728 O O . ASP A 1 89 ? 1.261 0.090 20.372 1.00 71.94 89 ASP A O 1
ATOM 732 N N . SER A 1 90 ? 0.608 0.320 22.531 1.00 60.47 90 SER A N 1
ATOM 733 C CA . SER A 1 90 ? 1.680 -0.486 23.153 1.00 60.47 90 SER A CA 1
ATOM 734 C C . SER A 1 90 ? 1.493 -1.990 22.977 1.00 60.47 90 SER A C 1
ATOM 736 O O . SER A 1 90 ? 0.339 -2.460 23.091 1.00 60.47 90 SER A O 1
#

Sequence (90 aa):
MPILEVYRFNRVIFVVIASLFLLAATVKHYIEMYLVDYPTAVQHLDSFIYVDEWITGQDTQKEALLVSRRARNIVKEAGMVVTKWISNDS

Organism: Araneus ventricosus (NCBI:txid182803)